Protein AF-A0A958IY47-F1 (afdb_monomer_lite)

Radius of gyration: 15.48 Å; chains: 1; bounding box: 44×27×42 Å

Structure (mmCIF, N/CA/C/O backbone):
data_AF-A0A958IY47-F1
#
_entry.id   AF-A0A958IY47-F1
#
loop_
_atom_site.group_PDB
_atom_site.id
_atom_site.type_symbol
_atom_site.label_atom_id
_atom_site.label_alt_id
_atom_site.label_comp_id
_atom_site.label_asym_id
_atom_site.label_entity_id
_atom_site.label_seq_id
_atom_site.pdbx_PDB_ins_code
_atom_site.Cartn_x
_atom_site.Cartn_y
_atom_site.Cartn_z
_atom_site.occupancy
_atom_site.B_iso_or_equiv
_atom_site.auth_seq_id
_atom_site.auth_comp_id
_atom_site.auth_asym_id
_atom_site.auth_atom_id
_atom_site.pdbx_PDB_model_num
ATOM 1 N N . SER A 1 1 ? -12.169 -7.738 -1.700 1.00 49.56 1 SER A N 1
ATOM 2 C CA . SER A 1 1 ? -12.762 -7.035 -2.852 1.00 49.56 1 SER A CA 1
ATOM 3 C C . SER A 1 1 ? -13.953 -7.839 -3.351 1.00 49.56 1 SER A C 1
ATOM 5 O O . SER A 1 1 ? -13.762 -8.998 -3.683 1.00 49.56 1 SER A O 1
ATOM 7 N N . THR A 1 2 ? -15.173 -7.295 -3.333 1.00 35.84 2 THR A N 1
ATOM 8 C CA . THR A 1 2 ? -16.396 -7.985 -3.816 1.00 35.84 2 THR A CA 1
ATOM 9 C C . THR A 1 2 ? -17.003 -7.312 -5.047 1.00 35.84 2 THR A C 1
ATOM 11 O O . THR A 1 2 ? -18.170 -7.523 -5.360 1.00 35.84 2 THR A O 1
ATOM 14 N N . ARG A 1 3 ? -16.221 -6.500 -5.773 1.00 40.19 3 ARG A N 1
ATOM 15 C CA . ARG A 1 3 ? -16.640 -5.977 -7.077 1.00 40.19 3 ARG A CA 1
ATOM 16 C C . ARG A 1 3 ? -16.422 -7.059 -8.142 1.00 40.19 3 ARG A C 1
ATOM 18 O O . ARG A 1 3 ? -15.270 -7.453 -8.336 1.00 40.19 3 ARG A O 1
ATOM 25 N N . PRO A 1 4 ? -17.472 -7.533 -8.835 1.00 38.84 4 PRO A N 1
ATOM 26 C CA . PRO A 1 4 ? -17.301 -8.387 -10.003 1.00 38.84 4 PRO A CA 1
ATOM 27 C C . PRO A 1 4 ? -16.524 -7.606 -11.071 1.00 38.84 4 PRO A C 1
ATOM 29 O O . PRO A 1 4 ? -16.930 -6.502 -11.427 1.00 38.84 4 PRO A O 1
ATOM 32 N N . GLY A 1 5 ? -15.402 -8.148 -11.552 1.00 50.06 5 GLY A N 1
ATOM 33 C CA . GLY A 1 5 ? -14.677 -7.596 -12.705 1.00 50.06 5 GLY A CA 1
ATOM 34 C C . GLY A 1 5 ? -13.329 -6.919 -12.436 1.00 50.06 5 GLY A C 1
ATOM 35 O O . GLY A 1 5 ? -12.729 -6.437 -13.389 1.00 50.06 5 GLY A O 1
ATOM 36 N N . ILE A 1 6 ? -12.808 -6.902 -11.203 1.00 47.66 6 ILE A N 1
ATOM 37 C CA . ILE A 1 6 ? -11.378 -6.601 -10.998 1.00 47.66 6 ILE A CA 1
ATOM 38 C C . ILE A 1 6 ? -10.609 -7.906 -11.151 1.00 47.66 6 ILE A C 1
ATOM 40 O O . ILE A 1 6 ? -10.658 -8.773 -10.277 1.00 47.66 6 ILE A O 1
ATOM 44 N N . VAL A 1 7 ? -9.943 -8.045 -12.287 1.00 51.50 7 VAL A N 1
ATOM 45 C CA . VAL A 1 7 ? -9.218 -9.246 -12.668 1.00 51.50 7 VAL A CA 1
ATOM 46 C C . VAL A 1 7 ? -7.835 -8.826 -13.162 1.00 51.50 7 VAL A C 1
ATOM 48 O O . VAL A 1 7 ? -7.736 -7.830 -13.872 1.00 51.50 7 VAL A O 1
ATOM 51 N N . ASP A 1 8 ? -6.791 -9.546 -12.750 1.00 52.66 8 ASP A N 1
ATOM 52 C CA . ASP A 1 8 ? -5.425 -9.343 -13.243 1.00 52.66 8 ASP A CA 1
ATOM 53 C C . ASP A 1 8 ? -5.345 -9.505 -14.776 1.00 52.66 8 ASP A C 1
ATOM 55 O O . ASP A 1 8 ? -6.002 -10.380 -15.352 1.00 52.66 8 ASP A O 1
ATOM 59 N N . GLU A 1 9 ? -4.540 -8.649 -15.410 1.00 52.03 9 GLU A N 1
ATOM 60 C CA . GLU A 1 9 ? -4.377 -8.499 -16.863 1.00 52.03 9 GLU A CA 1
ATOM 61 C C . GLU A 1 9 ? -3.851 -9.771 -17.560 1.00 52.03 9 GLU A C 1
ATOM 63 O O . GLU A 1 9 ? -4.130 -9.976 -18.742 1.00 52.03 9 GLU A O 1
ATOM 68 N N . TYR A 1 10 ? -3.150 -10.660 -16.840 1.00 51.00 10 TYR A N 1
ATOM 69 C CA . TYR A 1 10 ? -2.546 -11.870 -17.413 1.00 51.00 10 TYR A CA 1
ATOM 70 C C . TYR A 1 10 ? -3.363 -13.143 -17.207 1.00 51.00 10 TYR A C 1
ATOM 72 O O . TYR A 1 10 ? -3.697 -13.838 -18.167 1.00 51.00 10 TYR A O 1
ATOM 80 N N . GLU A 1 11 ? -3.683 -13.491 -15.964 1.00 52.47 11 GLU A N 1
ATOM 81 C CA . GLU A 1 11 ? -4.189 -14.835 -15.655 1.00 52.47 11 GLU A CA 1
ATOM 82 C C . GLU A 1 11 ? -5.701 -14.882 -15.442 1.00 52.47 11 GLU A C 1
ATOM 84 O O . GLU A 1 11 ? -6.261 -15.928 -15.107 1.00 52.47 11 GLU A O 1
ATOM 89 N N . ARG A 1 12 ? -6.383 -13.744 -15.610 1.00 55.84 12 ARG A N 1
ATOM 90 C CA . ARG A 1 12 ? -7.772 -13.565 -15.189 1.00 55.84 12 ARG A CA 1
ATOM 91 C C . ARG A 1 12 ? -8.013 -14.024 -13.733 1.00 55.84 12 ARG A C 1
ATOM 93 O O . ARG A 1 12 ? -9.084 -14.537 -13.398 1.00 55.84 12 ARG A O 1
ATOM 100 N N . ARG A 1 13 ? -7.018 -13.842 -12.858 1.00 54.50 13 ARG A N 1
ATOM 101 C CA . ARG A 1 13 ? -7.086 -14.199 -11.433 1.00 54.50 13 ARG A CA 1
ATOM 102 C C . ARG A 1 13 ? -7.387 -12.986 -10.561 1.00 54.50 13 ARG A C 1
ATOM 104 O O . ARG A 1 13 ? -7.272 -11.837 -10.984 1.00 54.50 13 ARG A O 1
ATOM 111 N N . ALA A 1 14 ? -7.816 -13.252 -9.329 1.00 56.34 14 ALA A N 1
ATOM 112 C CA . ALA A 1 14 ? -7.989 -12.208 -8.330 1.00 56.34 14 ALA A CA 1
ATOM 113 C C . ALA A 1 14 ? -6.624 -11.581 -8.023 1.00 56.34 14 ALA A C 1
ATOM 115 O O . ALA A 1 14 ? -5.748 -12.254 -7.481 1.00 56.34 14 ALA A O 1
ATOM 116 N N . SER A 1 15 ? -6.454 -10.303 -8.357 1.00 63.03 15 SER A N 1
ATOM 117 C CA . SER A 1 15 ? -5.241 -9.584 -7.986 1.00 63.03 15 SER A CA 1
ATOM 118 C C . SER A 1 15 ? -5.246 -9.277 -6.480 1.00 63.03 15 SER A C 1
ATOM 120 O O . SER A 1 15 ? -6.267 -8.797 -5.961 1.00 63.03 15 SER A O 1
ATOM 122 N N . PRO A 1 16 ? -4.145 -9.531 -5.746 1.00 74.19 16 PRO A N 1
ATOM 123 C CA . PRO A 1 16 ? -4.007 -9.048 -4.386 1.00 74.19 16 PRO A CA 1
ATOM 124 C C . PRO A 1 16 ? -3.976 -7.517 -4.403 1.00 74.19 16 PRO A C 1
ATOM 126 O O . PRO A 1 16 ? -3.086 -6.892 -4.976 1.00 74.19 16 PRO A O 1
ATOM 129 N N . LEU A 1 17 ? -4.986 -6.929 -3.765 1.00 85.25 17 LEU A N 1
ATOM 130 C CA . LEU A 1 17 ? -5.132 -5.492 -3.577 1.00 85.25 17 LEU A CA 1
ATOM 131 C C . LEU A 1 17 ? -5.096 -5.142 -2.098 1.00 85.25 17 LEU A C 1
ATOM 133 O O . LEU A 1 17 ? -5.457 -5.939 -1.223 1.00 85.25 17 LEU A O 1
ATOM 137 N N . ILE A 1 18 ? -4.748 -3.896 -1.821 1.00 86.81 18 ILE A N 1
ATOM 138 C CA . ILE A 1 18 ? -4.637 -3.396 -0.461 1.00 86.81 18 ILE A CA 1
ATOM 139 C C . ILE A 1 18 ? -6.017 -2.970 0.036 1.00 86.81 18 ILE A C 1
ATOM 141 O O . ILE A 1 18 ? -6.739 -2.209 -0.613 1.00 86.81 18 ILE A O 1
ATOM 145 N N . HIS A 1 19 ? -6.363 -3.460 1.224 1.00 90.31 19 HIS A N 1
ATOM 146 C CA . HIS A 1 19 ? -7.580 -3.112 1.943 1.00 90.31 19 HIS A CA 1
ATOM 147 C C . HIS A 1 19 ? -7.221 -2.532 3.312 1.00 90.31 19 HIS A C 1
ATOM 149 O O . HIS A 1 19 ? -6.221 -2.918 3.913 1.00 90.31 19 HIS A O 1
ATOM 155 N N . VAL A 1 20 ? -8.066 -1.639 3.816 1.00 89.75 20 VAL A N 1
ATOM 156 C CA . VAL A 1 20 ? -8.012 -1.131 5.192 1.00 89.75 20 VAL A CA 1
ATOM 157 C C . VAL A 1 20 ? -9.341 -1.408 5.874 1.00 89.75 20 VAL A C 1
ATOM 159 O O . VAL A 1 20 ? -10.381 -1.409 5.217 1.00 89.75 20 VAL A O 1
ATOM 162 N N . GLY A 1 21 ? -9.308 -1.660 7.176 1.00 90.75 21 GLY A N 1
ATOM 163 C CA . GLY A 1 21 ? -10.491 -1.891 7.996 1.00 90.75 21 GLY A CA 1
ATOM 164 C C . GLY A 1 21 ? -10.206 -1.542 9.449 1.00 90.75 21 GLY A C 1
ATOM 165 O O . GLY A 1 21 ? -9.046 -1.433 9.852 1.00 90.75 21 GLY A O 1
ATOM 166 N N . ASP A 1 22 ? -11.269 -1.382 10.220 1.00 91.88 22 ASP A N 1
ATOM 167 C CA . ASP A 1 22 ? -11.199 -1.065 11.639 1.00 91.88 22 ASP A CA 1
AT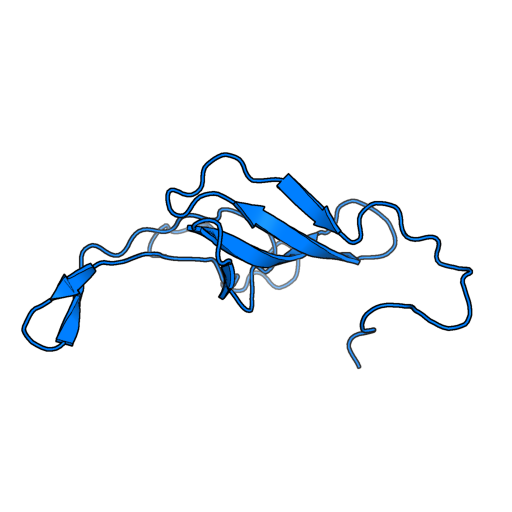OM 168 C C . ASP A 1 22 ? -11.132 -2.347 12.468 1.00 91.88 22 ASP A C 1
ATOM 170 O O . ASP A 1 22 ? -11.690 -3.384 12.097 1.00 91.88 22 ASP A O 1
ATOM 174 N N . ARG A 1 23 ? -10.477 -2.279 13.629 1.00 93.81 23 ARG A N 1
ATOM 175 C CA . ARG A 1 23 ? -10.475 -3.378 14.597 1.00 93.81 23 ARG A CA 1
ATOM 176 C C . ARG A 1 23 ? -11.640 -3.199 15.569 1.00 93.81 23 ARG A C 1
ATOM 178 O O . ARG A 1 23 ? -11.655 -2.245 16.341 1.00 93.81 23 ARG A O 1
ATOM 185 N N . ALA A 1 24 ? -12.602 -4.116 15.540 1.00 93.50 24 ALA A N 1
ATOM 186 C CA . ALA A 1 24 ? -13.691 -4.155 16.508 1.00 93.50 24 ALA A CA 1
ATOM 187 C C . ALA A 1 24 ? -13.180 -4.563 17.909 1.00 93.50 24 ALA A C 1
ATOM 189 O O . ALA A 1 24 ? -12.115 -5.183 18.013 1.00 93.50 24 ALA A O 1
ATOM 190 N N . PRO A 1 25 ? -13.934 -4.271 18.991 1.00 95.75 25 PRO A N 1
ATOM 191 C CA . PRO A 1 25 ? -13.546 -4.648 20.355 1.00 95.75 25 PRO A CA 1
ATOM 192 C C . PRO A 1 25 ? -13.355 -6.157 20.557 1.00 95.75 25 PRO A C 1
ATOM 194 O O . PRO A 1 25 ? -12.531 -6.569 21.366 1.00 95.75 25 PRO A O 1
ATOM 197 N N . ASP A 1 26 ? -14.080 -6.983 19.795 1.00 94.19 26 ASP A N 1
ATOM 198 C CA . ASP A 1 26 ? -13.954 -8.449 19.790 1.00 94.19 26 ASP A CA 1
ATOM 199 C C . ASP A 1 26 ? -12.747 -8.951 18.973 1.00 94.19 26 ASP A C 1
ATOM 201 O O . ASP A 1 26 ? -12.545 -10.153 18.802 1.00 94.19 26 ASP A O 1
ATOM 205 N N . GLY A 1 27 ? -11.937 -8.035 18.439 1.00 90.44 27 GLY A N 1
ATOM 206 C CA . GLY A 1 27 ? -10.772 -8.355 17.638 1.00 90.44 27 GLY A CA 1
ATOM 207 C C . GLY A 1 27 ? -11.094 -8.772 16.204 1.00 90.44 27 GLY A C 1
ATOM 208 O O . GLY A 1 27 ? -10.171 -9.206 15.510 1.00 90.44 27 GLY A O 1
ATOM 209 N N . ARG A 1 28 ? -12.326 -8.622 15.709 1.00 92.31 28 ARG A N 1
ATOM 210 C CA . ARG A 1 28 ? -12.628 -8.806 14.281 1.00 92.31 28 ARG A CA 1
ATOM 211 C C . ARG A 1 28 ? -12.264 -7.569 13.463 1.00 92.31 28 ARG A C 1
ATOM 213 O O . ARG A 1 28 ? -12.206 -6.458 13.984 1.00 92.31 28 ARG A O 1
ATOM 220 N N . LEU A 1 29 ? -12.004 -7.770 12.173 1.00 90.62 29 LEU A N 1
ATOM 221 C CA . LEU A 1 29 ? -11.827 -6.678 11.219 1.00 90.62 29 LEU A CA 1
ATOM 222 C C . LEU A 1 29 ? -13.199 -6.298 10.643 1.00 90.62 29 LEU A C 1
ATOM 224 O O . LEU A 1 29 ? -13.899 -7.157 10.107 1.00 90.62 29 LEU A O 1
ATOM 228 N N . VAL A 1 30 ? -13.581 -5.029 10.765 1.00 93.38 30 VAL A N 1
ATOM 229 C CA . VAL A 1 30 ? -14.861 -4.472 10.297 1.00 93.38 30 VAL A CA 1
ATOM 230 C C . VAL A 1 30 ? -14.617 -3.280 9.366 1.00 93.38 30 VAL A C 1
ATOM 232 O O . VAL A 1 30 ? -13.482 -2.834 9.215 1.00 93.38 30 VAL A O 1
ATOM 235 N N . ASN A 1 31 ? -15.660 -2.783 8.691 1.00 91.38 31 ASN A N 1
ATOM 236 C CA . ASN A 1 31 ? -15.578 -1.618 7.790 1.00 91.38 31 ASN A CA 1
ATOM 237 C C . ASN A 1 31 ? -14.477 -1.722 6.712 1.00 91.38 31 ASN A C 1
ATOM 239 O O . ASN A 1 31 ? -13.805 -0.747 6.376 1.00 91.38 31 ASN A O 1
ATOM 243 N N . ILE A 1 32 ? -14.273 -2.926 6.172 1.00 90.88 32 ILE A N 1
ATOM 244 C CA . ILE A 1 32 ? -13.188 -3.207 5.230 1.00 90.88 32 ILE A CA 1
ATOM 245 C C . ILE A 1 32 ? -13.466 -2.526 3.884 1.00 90.88 32 ILE A C 1
ATOM 247 O O . ILE A 1 32 ? -14.480 -2.796 3.240 1.00 90.88 32 ILE A O 1
ATOM 251 N N . ARG A 1 33 ? -12.526 -1.707 3.408 1.00 89.50 33 ARG A N 1
ATOM 252 C CA . ARG A 1 33 ? -12.572 -1.051 2.093 1.00 89.50 33 ARG A CA 1
ATOM 253 C C . ARG A 1 33 ? -11.278 -1.258 1.310 1.00 89.50 33 ARG A C 1
ATOM 255 O O . ARG A 1 33 ? -10.190 -1.248 1.877 1.00 89.50 33 ARG A O 1
ATOM 262 N N . CYS A 1 34 ? -11.404 -1.436 -0.004 1.00 89.06 34 CYS A N 1
ATOM 263 C CA . CYS A 1 34 ? -10.270 -1.522 -0.927 1.00 89.06 34 CYS A CA 1
ATOM 264 C C . CYS A 1 34 ? -9.724 -0.116 -1.202 1.00 89.06 34 CYS A C 1
ATOM 266 O O . CYS A 1 34 ? -10.511 0.789 -1.484 1.00 89.06 34 CYS A O 1
ATOM 268 N N . ILE A 1 35 ? -8.406 0.062 -1.112 1.00 88.00 35 ILE A N 1
ATOM 269 C CA . ILE A 1 35 ? -7.737 1.363 -1.296 1.00 88.00 35 ILE A CA 1
ATOM 270 C C . ILE A 1 35 ? -6.739 1.387 -2.444 1.00 88.00 35 ILE A C 1
ATOM 272 O O . ILE A 1 35 ? -6.330 2.467 -2.859 1.00 88.00 35 ILE A O 1
ATOM 276 N N . SER A 1 36 ? -6.379 0.226 -2.982 1.00 85.12 36 SER A N 1
ATOM 277 C CA . SER A 1 36 ? -5.618 0.142 -4.219 1.00 85.12 36 SER A CA 1
ATOM 278 C C . SER A 1 36 ? -6.452 -0.493 -5.329 1.00 85.12 36 SER A C 1
ATOM 280 O O . SER A 1 36 ? -7.321 -1.326 -5.071 1.00 85.12 36 SER A O 1
ATOM 282 N N . PHE A 1 37 ? -6.232 -0.038 -6.562 1.00 81.75 37 PHE A N 1
ATOM 283 C CA . PHE A 1 37 ? -7.006 -0.426 -7.748 1.00 81.75 37 PHE A CA 1
ATOM 284 C C . PHE A 1 37 ? -6.082 -0.752 -8.926 1.00 81.75 37 PHE A C 1
ATOM 286 O O . PHE A 1 37 ? -6.395 -0.442 -10.072 1.00 81.75 37 PHE A O 1
ATOM 293 N N . ASN A 1 38 ? -4.907 -1.315 -8.631 1.00 78.38 38 ASN A N 1
ATOM 294 C CA . ASN A 1 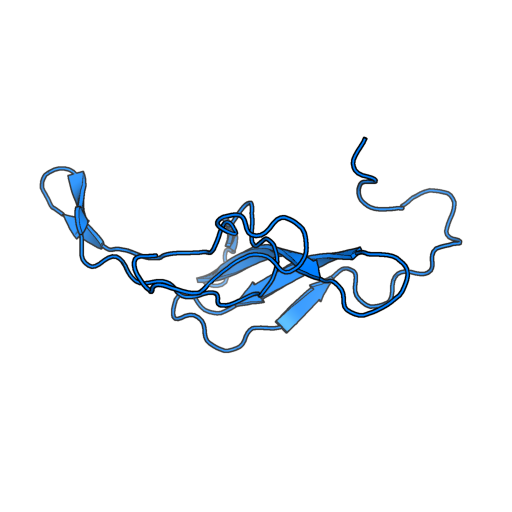38 ? -3.984 -1.760 -9.664 1.00 78.38 38 ASN A CA 1
ATOM 295 C C . ASN A 1 38 ? -4.615 -2.893 -10.496 1.00 78.38 38 ASN A C 1
ATOM 297 O O . ASN A 1 38 ? -5.367 -3.710 -9.964 1.00 78.38 38 ASN A O 1
ATOM 301 N N . GLN A 1 39 ? -4.306 -2.933 -11.792 1.00 65.94 39 GLN A N 1
ATOM 302 C CA . GLN A 1 39 ? -4.703 -4.028 -12.689 1.00 65.94 39 GLN A CA 1
ATOM 303 C C . GLN A 1 39 ? -3.740 -5.225 -12.614 1.00 65.94 39 GLN A C 1
ATOM 305 O O . GLN A 1 39 ? -4.003 -6.264 -13.205 1.00 65.94 39 GLN A O 1
ATOM 310 N N . SER A 1 40 ? -2.662 -5.099 -11.835 1.00 75.56 40 SER A N 1
ATOM 311 C CA . SER A 1 40 ? -1.786 -6.192 -11.404 1.00 75.56 40 SER A CA 1
ATOM 312 C C . SER A 1 40 ? -1.653 -6.183 -9.871 1.00 75.56 40 SER A C 1
ATOM 314 O O . SER A 1 40 ? -2.560 -5.715 -9.178 1.00 75.56 40 SER A O 1
ATOM 316 N N . HIS A 1 41 ? -0.564 -6.722 -9.325 1.00 78.94 41 HIS A N 1
ATOM 317 C CA . HIS A 1 41 ? -0.404 -7.114 -7.926 1.00 78.94 41 HIS A CA 1
ATOM 318 C C . HIS A 1 41 ? 0.107 -5.970 -7.038 1.00 78.94 41 HIS A C 1
ATOM 320 O O . HIS A 1 41 ? 1.167 -5.403 -7.310 1.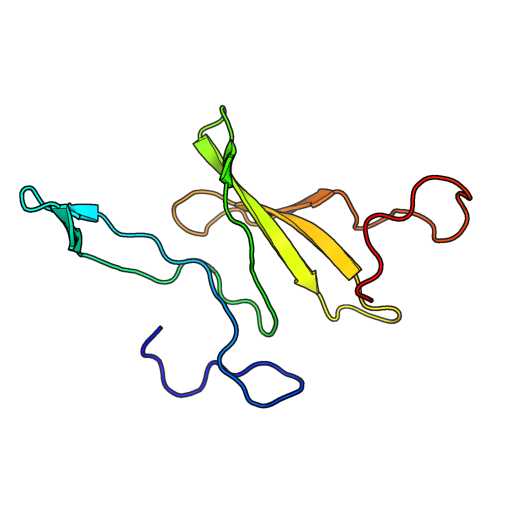00 78.94 41 HIS A O 1
ATOM 326 N N . ASP A 1 42 ? -0.592 -5.706 -5.928 1.00 81.25 42 ASP A N 1
ATOM 327 C CA . ASP A 1 42 ? -0.128 -4.856 -4.825 1.00 81.25 42 ASP A CA 1
ATOM 328 C C . ASP A 1 42 ? 0.092 -5.713 -3.572 1.00 81.25 42 ASP A C 1
ATOM 330 O O . ASP A 1 42 ? -0.852 -6.243 -2.982 1.00 81.25 42 ASP A O 1
ATOM 334 N N . THR A 1 43 ? 1.345 -5.867 -3.146 1.00 83.50 43 THR A N 1
ATOM 335 C CA . THR A 1 43 ? 1.730 -6.823 -2.097 1.00 83.50 43 THR A CA 1
ATOM 336 C C . THR A 1 43 ? 2.632 -6.205 -1.030 1.00 83.50 43 THR A C 1
ATOM 338 O O . THR A 1 43 ? 3.209 -5.131 -1.201 1.00 83.50 43 THR A O 1
ATOM 341 N N . ASN A 1 44 ? 2.742 -6.903 0.105 1.00 85.62 44 ASN A N 1
ATOM 342 C CA . ASN A 1 44 ? 3.617 -6.560 1.232 1.00 85.62 44 ASN A CA 1
ATOM 343 C C . ASN A 1 44 ? 3.453 -5.113 1.749 1.00 85.62 44 ASN A C 1
ATOM 345 O O . ASN A 1 44 ? 4.435 -4.368 1.797 1.00 85.62 44 ASN A O 1
ATOM 349 N N . PRO A 1 45 ? 2.230 -4.685 2.123 1.00 89.69 45 PRO A N 1
ATOM 350 C CA . PRO A 1 45 ? 2.024 -3.353 2.670 1.00 89.69 45 PRO A CA 1
ATOM 351 C C . PRO A 1 45 ? 2.654 -3.216 4.063 1.00 89.69 45 PRO A C 1
ATOM 353 O O . PRO A 1 45 ? 2.497 -4.083 4.923 1.00 89.69 45 PRO A O 1
ATOM 356 N N . MET A 1 46 ? 3.314 -2.086 4.308 1.00 89.50 46 MET A N 1
ATOM 357 C CA . MET A 1 46 ? 3.880 -1.707 5.601 1.00 89.50 46 MET A CA 1
ATOM 358 C C . MET A 1 46 ? 3.609 -0.231 5.899 1.00 89.50 46 MET A C 1
ATOM 360 O O . MET A 1 46 ? 3.662 0.622 5.011 1.00 89.50 46 MET A O 1
ATOM 364 N N . VAL A 1 47 ? 3.314 0.087 7.159 1.00 90.06 47 VAL A N 1
ATOM 365 C CA . VAL A 1 47 ? 3.112 1.475 7.595 1.00 90.06 47 VAL A CA 1
ATOM 366 C C . VAL A 1 47 ? 4.471 2.087 7.919 1.00 90.06 47 VAL A C 1
ATOM 368 O O . VAL A 1 47 ? 5.187 1.611 8.797 1.00 90.06 47 VAL A O 1
ATOM 371 N N . HIS A 1 48 ? 4.834 3.141 7.196 1.00 89.50 48 HIS A N 1
ATOM 372 C CA . HIS A 1 48 ? 6.036 3.923 7.450 1.00 89.50 48 HIS A CA 1
ATOM 373 C C . HIS A 1 48 ? 5.839 4.846 8.661 1.00 89.50 48 HIS A C 1
ATOM 375 O O . HIS A 1 48 ? 4.719 5.257 8.963 1.00 89.50 48 HIS A O 1
ATOM 381 N N . SER A 1 49 ? 6.930 5.256 9.312 1.00 90.31 49 SER A N 1
ATOM 382 C CA . SER A 1 49 ? 6.900 6.159 10.477 1.00 90.31 49 SER A CA 1
ATOM 383 C C . SER A 1 49 ? 6.223 7.510 10.204 1.00 90.31 49 SER A C 1
ATOM 385 O O . SER A 1 49 ? 5.711 8.140 11.121 1.00 90.31 49 SER A O 1
ATOM 387 N N . SER A 1 50 ? 6.158 7.939 8.940 1.00 88.50 50 SER A N 1
ATOM 388 C CA . SER A 1 50 ? 5.429 9.142 8.509 1.00 88.50 50 SER A CA 1
ATOM 389 C C . SER A 1 50 ? 3.905 8.967 8.422 1.00 88.50 50 SER A C 1
ATOM 391 O O . SER A 1 50 ? 3.212 9.889 7.996 1.00 88.50 50 SER A O 1
ATOM 393 N N . GLY A 1 51 ? 3.377 7.783 8.745 1.00 90.06 51 GLY A N 1
ATOM 394 C CA . GLY A 1 51 ? 1.957 7.445 8.615 1.00 90.06 51 GLY A CA 1
ATOM 395 C C . GLY A 1 51 ? 1.516 7.117 7.185 1.00 90.06 51 GLY A C 1
ATOM 396 O O . GLY A 1 51 ? 0.329 6.917 6.937 1.00 90.06 51 GLY A O 1
ATOM 397 N N . LYS A 1 52 ? 2.451 7.056 6.229 1.00 91.81 52 LYS A N 1
ATOM 398 C CA . LYS A 1 52 ? 2.183 6.618 4.852 1.00 91.81 52 LYS A CA 1
ATOM 399 C C . LYS A 1 52 ? 2.294 5.104 4.726 1.00 91.81 52 LYS A C 1
ATOM 401 O O . LYS A 1 52 ? 3.059 4.472 5.450 1.00 91.81 52 LYS A O 1
ATOM 406 N N . LEU A 1 53 ? 1.567 4.537 3.773 1.00 90.75 53 LEU A N 1
ATOM 407 C CA . LEU A 1 53 ? 1.664 3.127 3.427 1.00 90.75 53 LEU A CA 1
ATOM 408 C C . LEU A 1 53 ? 2.703 2.942 2.324 1.00 90.75 53 LEU A C 1
ATOM 410 O O . LEU A 1 53 ? 2.582 3.570 1.277 1.00 90.75 53 LEU A O 1
ATOM 414 N N . ILE A 1 54 ? 3.693 2.083 2.552 1.00 91.06 54 ILE A N 1
ATOM 415 C CA . ILE A 1 54 ? 4.656 1.635 1.541 1.00 91.06 54 ILE A CA 1
ATOM 416 C C . ILE A 1 54 ? 4.285 0.211 1.138 1.00 91.06 54 ILE A C 1
ATOM 418 O O . ILE A 1 54 ? 3.902 -0.586 1.991 1.00 91.06 54 ILE A O 1
ATOM 422 N N . TYR A 1 55 ? 4.368 -0.115 -0.147 1.00 89.00 55 TYR A N 1
ATOM 423 C CA . TYR A 1 55 ? 4.034 -1.442 -0.657 1.00 89.00 55 TYR A CA 1
ATOM 424 C C . TYR A 1 55 ? 4.788 -1.746 -1.953 1.00 89.00 55 TYR A C 1
ATOM 426 O O . TYR A 1 55 ? 5.290 -0.845 -2.626 1.00 89.00 55 TYR A O 1
ATOM 434 N N . SER A 1 56 ? 4.874 -3.030 -2.293 1.00 87.38 56 SER A N 1
ATOM 435 C CA . SER A 1 56 ? 5.419 -3.487 -3.570 1.00 87.38 56 SER A CA 1
ATOM 436 C C . SER A 1 56 ? 4.307 -3.536 -4.605 1.00 87.38 56 SER A C 1
ATOM 438 O O . SER A 1 56 ? 3.236 -4.081 -4.335 1.00 87.38 56 SER A O 1
ATOM 440 N N . ARG A 1 57 ? 4.562 -2.990 -5.791 1.00 86.12 57 ARG A N 1
ATOM 441 C CA . ARG A 1 57 ? 3.636 -3.061 -6.918 1.00 86.12 57 ARG A CA 1
ATOM 442 C C . ARG A 1 57 ? 4.315 -3.696 -8.117 1.00 86.12 57 ARG A C 1
ATOM 444 O O . ARG A 1 57 ? 5.409 -3.280 -8.502 1.00 86.12 57 ARG A O 1
ATOM 451 N N . TRP A 1 58 ? 3.628 -4.656 -8.723 1.00 77.00 58 TRP A N 1
ATOM 452 C CA . TRP A 1 58 ? 3.929 -5.090 -10.077 1.00 77.00 58 TRP A CA 1
ATOM 453 C C . TRP A 1 58 ? 3.254 -4.121 -11.052 1.00 77.00 58 TRP A C 1
ATOM 455 O O . TRP A 1 58 ? 2.029 -3.995 -11.070 1.00 77.00 58 TRP A O 1
ATOM 465 N N . GLU A 1 59 ? 4.060 -3.404 -11.831 1.00 68.25 59 GLU A N 1
ATOM 466 C CA . GLU A 1 59 ? 3.597 -2.558 -12.936 1.00 68.25 59 GLU A CA 1
ATOM 467 C C . GLU A 1 59 ? 3.919 -3.230 -14.278 1.00 68.25 59 GLU A C 1
ATOM 469 O O . GLU A 1 59 ? 5.054 -3.668 -14.495 1.00 68.25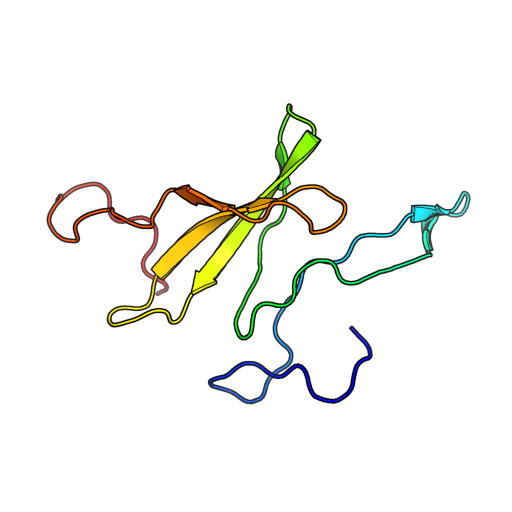 59 GLU A O 1
ATOM 474 N N . HIS A 1 60 ? 2.939 -3.259 -15.187 1.00 65.12 60 HIS A N 1
ATOM 475 C CA . HIS A 1 60 ? 3.117 -3.683 -16.583 1.00 65.12 60 HIS A CA 1
ATOM 476 C C . HIS A 1 60 ? 3.300 -2.474 -17.521 1.00 65.12 60 HIS A C 1
ATOM 478 O O . HIS A 1 60 ? 2.878 -2.471 -18.675 1.00 65.12 60 HIS A O 1
ATOM 484 N N . LEU A 1 61 ? 3.924 -1.398 -17.035 1.00 58.62 61 LEU A N 1
ATOM 485 C CA . LEU A 1 61 ? 4.166 -0.200 -17.838 1.00 58.62 61 LEU A CA 1
ATOM 486 C C . LEU A 1 61 ? 5.474 -0.333 -18.645 1.00 58.62 61 LEU A C 1
ATOM 488 O O . LEU A 1 61 ? 6.479 0.324 -18.370 1.00 58.62 61 LEU A O 1
ATOM 492 N N . GLY A 1 62 ? 5.457 -1.208 -19.654 1.00 56.16 62 GLY A N 1
ATOM 493 C CA . GLY A 1 62 ? 6.538 -1.383 -20.630 1.00 56.16 62 GLY A CA 1
ATOM 494 C C . GLY A 1 62 ? 7.422 -2.616 -20.424 1.00 56.16 62 GLY A C 1
ATOM 495 O O . GLY A 1 62 ? 7.262 -3.386 -19.483 1.00 56.16 62 GLY A O 1
ATOM 496 N N . ASN A 1 63 ? 8.363 -2.812 -21.353 1.00 50.59 63 ASN A N 1
ATOM 497 C CA . ASN A 1 63 ? 9.287 -3.944 -21.348 1.00 50.59 63 ASN A CA 1
ATOM 498 C C . ASN A 1 63 ? 10.632 -3.536 -20.704 1.00 50.59 63 ASN A C 1
ATOM 500 O O . ASN A 1 63 ? 11.247 -2.581 -21.192 1.00 50.59 63 ASN A O 1
ATOM 504 N N . PRO A 1 64 ? 11.145 -4.231 -19.669 1.00 60.31 64 PRO A N 1
ATOM 505 C CA . PRO A 1 64 ? 10.558 -5.368 -18.951 1.00 60.31 64 PRO A CA 1
ATOM 506 C C . PRO A 1 64 ? 9.628 -4.952 -17.796 1.00 60.31 64 PRO A C 1
ATOM 508 O O . PRO A 1 64 ? 9.695 -3.820 -17.314 1.00 60.31 64 PRO A O 1
ATOM 511 N N . ASN A 1 65 ? 8.844 -5.919 -17.303 1.00 64.50 65 ASN A N 1
ATOM 512 C CA . ASN A 1 65 ? 8.094 -5.841 -16.045 1.00 64.50 65 ASN A CA 1
ATOM 513 C C . ASN A 1 65 ? 8.985 -5.388 -14.881 1.00 64.50 65 ASN A C 1
ATOM 515 O O . ASN A 1 65 ? 10.132 -5.826 -14.766 1.00 64.50 65 ASN A O 1
ATOM 519 N N . LYS A 1 66 ? 8.449 -4.546 -13.990 1.00 68.19 66 LYS A N 1
ATOM 520 C CA . LYS A 1 66 ? 9.195 -4.028 -12.834 1.00 68.19 66 LYS A CA 1
ATOM 521 C C . LYS A 1 66 ? 8.421 -4.213 -11.534 1.00 68.19 66 LYS A C 1
ATOM 523 O O . LYS A 1 66 ? 7.219 -3.958 -11.471 1.00 68.19 66 LYS A O 1
ATOM 528 N N . PHE A 1 67 ? 9.159 -4.574 -10.486 1.00 74.31 67 PHE A N 1
ATOM 529 C CA . PHE A 1 67 ? 8.722 -4.471 -9.098 1.00 74.31 67 PHE A CA 1
ATOM 530 C C . PHE A 1 67 ? 9.255 -3.169 -8.507 1.00 74.31 67 PHE A C 1
ATOM 532 O O . PHE A 1 67 ? 10.447 -3.039 -8.228 1.00 74.31 67 PHE A O 1
ATOM 539 N N . ALA A 1 68 ? 8.370 -2.193 -8.336 1.00 79.62 68 ALA A N 1
ATOM 540 C CA . ALA A 1 68 ? 8.710 -0.907 -7.742 1.00 79.62 68 ALA A CA 1
ATOM 541 C C . ALA A 1 68 ? 8.071 -0.758 -6.359 1.00 79.62 68 ALA A C 1
ATOM 543 O O . ALA A 1 68 ? 7.034 -1.356 -6.054 1.00 79.62 68 ALA A O 1
ATOM 544 N N . LEU A 1 69 ? 8.698 0.068 -5.520 1.00 84.94 69 LEU A N 1
ATOM 545 C CA . LEU A 1 69 ? 8.125 0.462 -4.241 1.00 84.94 69 LEU A CA 1
ATOM 546 C C . LEU A 1 69 ? 7.238 1.676 -4.458 1.00 84.94 69 LEU A C 1
ATOM 548 O O . LEU A 1 69 ? 7.687 2.710 -4.959 1.00 84.94 69 LEU A O 1
ATOM 552 N N . PHE A 1 70 ? 5.988 1.553 -4.042 1.00 89.38 70 PHE A N 1
ATOM 553 C CA . PHE A 1 70 ? 5.014 2.626 -4.060 1.00 89.38 70 PHE A CA 1
ATOM 554 C C . PHE A 1 70 ? 4.728 3.101 -2.647 1.00 89.38 70 PHE A C 1
ATOM 556 O O . PHE A 1 70 ? 4.845 2.355 -1.674 1.00 89.38 70 PHE A O 1
ATOM 563 N N . VAL A 1 71 ? 4.335 4.365 -2.555 1.00 91.19 71 VAL A N 1
ATOM 564 C CA . VAL A 1 71 ? 3.845 4.979 -1.332 1.00 91.19 71 VAL A CA 1
ATOM 565 C C . VAL A 1 71 ? 2.470 5.586 -1.584 1.00 91.19 71 VAL A C 1
ATOM 567 O O . VAL A 1 71 ? 2.240 6.201 -2.622 1.00 91.19 71 VAL A O 1
ATOM 570 N N . MET A 1 72 ? 1.551 5.433 -0.636 1.00 93.25 72 MET A N 1
ATOM 571 C CA . MET A 1 72 ? 0.237 6.077 -0.657 1.00 93.25 72 MET A CA 1
ATOM 572 C C . MET A 1 72 ? -0.173 6.534 0.745 1.00 93.25 72 MET A C 1
ATOM 574 O O . MET A 1 72 ? 0.425 6.151 1.753 1.00 93.25 72 MET A O 1
ATOM 578 N N . ASN A 1 73 ? -1.207 7.362 0.832 1.00 93.75 73 ASN A N 1
ATOM 579 C CA . ASN A 1 73 ? -1.876 7.618 2.102 1.00 93.75 73 ASN A CA 1
ATOM 580 C C . ASN A 1 73 ? -2.745 6.402 2.507 1.00 93.75 73 ASN A C 1
ATOM 582 O O . ASN A 1 73 ? -3.240 5.697 1.627 1.00 93.75 73 ASN A O 1
ATOM 586 N N . PRO A 1 74 ? -3.013 6.173 3.810 1.00 89.81 74 PRO A N 1
ATOM 587 C CA . PRO A 1 74 ? -3.896 5.089 4.278 1.00 89.81 74 PRO A CA 1
ATOM 588 C C . PRO A 1 74 ? -5.350 5.172 3.777 1.00 89.81 74 PRO A C 1
ATOM 590 O O . PRO A 1 74 ? -6.131 4.231 3.923 1.00 89.81 74 PRO A O 1
ATOM 593 N N . ASP A 1 75 ? -5.750 6.306 3.199 1.00 88.00 75 ASP A N 1
ATOM 594 C CA . ASP A 1 75 ? -7.044 6.474 2.543 1.00 88.00 75 ASP A CA 1
ATOM 595 C C . ASP A 1 75 ? -7.066 6.016 1.073 1.00 88.00 75 ASP A C 1
ATOM 597 O O . ASP A 1 75 ? -8.157 5.890 0.520 1.00 88.00 75 ASP A O 1
ATOM 601 N N . GLY A 1 76 ? -5.909 5.686 0.486 1.00 87.19 76 GLY A N 1
ATOM 602 C CA . GLY A 1 76 ? -5.730 5.318 -0.924 1.00 87.19 76 GLY A CA 1
ATOM 603 C C . GLY A 1 76 ? -5.319 6.487 -1.829 1.00 87.19 76 GLY A C 1
ATOM 604 O O . GLY A 1 76 ? -5.051 6.300 -3.015 1.00 87.19 76 GLY A O 1
ATOM 605 N N . THR A 1 77 ? -5.251 7.710 -1.296 1.00 89.69 77 THR A N 1
ATOM 606 C CA . THR A 1 77 ? -4.890 8.908 -2.066 1.00 89.69 77 THR A CA 1
ATOM 607 C C . THR A 1 77 ? -3.376 9.108 -2.159 1.00 89.69 77 THR A C 1
ATOM 609 O O . THR A 1 77 ? -2.592 8.493 -1.434 1.00 89.69 77 THR A O 1
ATOM 612 N N . LYS A 1 78 ? -2.948 10.015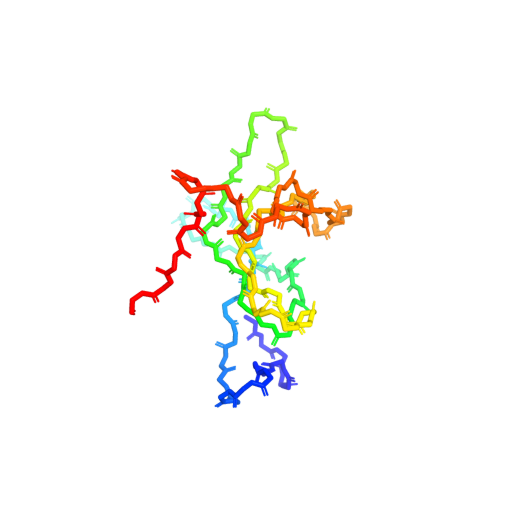 -3.050 1.00 89.88 78 LYS A N 1
ATOM 613 C CA . LYS A 1 78 ? -1.539 10.419 -3.228 1.00 89.88 78 LYS A CA 1
ATOM 614 C C . LYS A 1 78 ? -0.593 9.233 -3.455 1.00 89.88 78 LYS A C 1
ATOM 616 O O . LYS A 1 78 ? 0.508 9.206 -2.910 1.00 89.88 78 LYS A O 1
ATOM 621 N N . THR A 1 79 ? -1.042 8.267 -4.254 1.00 87.88 79 THR A N 1
ATOM 622 C CA . THR A 1 79 ? -0.193 7.167 -4.715 1.00 87.88 79 THR A CA 1
ATOM 623 C C . THR A 1 79 ? 0.944 7.732 -5.563 1.00 87.88 79 THR A C 1
ATOM 625 O O . THR A 1 79 ? 0.698 8.475 -6.513 1.00 87.88 79 THR A O 1
ATOM 628 N N . PHE A 1 80 ? 2.180 7.398 -5.210 1.00 85.94 80 PHE A N 1
ATOM 629 C CA . PHE A 1 80 ? 3.380 7.837 -5.909 1.00 85.94 80 PHE A CA 1
ATOM 630 C C . PHE A 1 80 ? 4.447 6.741 -5.884 1.00 85.94 80 PHE A C 1
ATOM 632 O O . PHE A 1 80 ? 4.497 5.930 -4.956 1.00 85.94 80 PHE A O 1
ATOM 639 N N . ILE A 1 81 ? 5.319 6.721 -6.890 1.00 84.44 81 ILE A N 1
ATOM 640 C CA . ILE A 1 81 ? 6.450 5.796 -6.923 1.00 84.44 81 ILE A CA 1
ATOM 641 C C . ILE A 1 81 ? 7.548 6.288 -5.979 1.00 84.44 81 ILE A C 1
ATOM 643 O O . ILE A 1 81 ? 8.079 7.385 -6.126 1.00 84.44 81 ILE A O 1
ATOM 647 N N . MET A 1 82 ? 7.882 5.485 -4.975 1.00 80.69 82 MET A N 1
ATOM 648 C CA . MET A 1 82 ? 8.929 5.812 -4.013 1.00 80.69 82 MET A CA 1
ATOM 649 C C . MET A 1 82 ? 10.313 5.462 -4.568 1.00 80.69 82 MET A C 1
ATOM 651 O O . MET A 1 82 ? 11.247 6.249 -4.428 1.00 80.69 82 MET A O 1
ATOM 655 N N . TYR A 1 83 ? 10.454 4.291 -5.199 1.00 74.56 83 TYR A N 1
ATOM 656 C CA . TYR A 1 83 ? 11.731 3.819 -5.741 1.00 74.56 83 TYR A CA 1
ATOM 657 C C . TYR A 1 83 ? 11.535 2.769 -6.850 1.00 74.56 83 TYR A C 1
ATOM 659 O O . TYR A 1 83 ? 10.562 2.020 -6.821 1.00 74.56 83 TYR A O 1
ATOM 667 N N . GLY A 1 84 ? 12.468 2.691 -7.810 1.00 67.81 84 GLY A N 1
ATOM 668 C CA . GLY A 1 84 ? 12.484 1.663 -8.872 1.00 67.81 84 GLY A CA 1
ATOM 669 C C . GLY A 1 84 ? 12.000 2.101 -10.265 1.00 67.81 84 GLY A C 1
ATOM 670 O O . GLY A 1 84 ? 12.118 1.332 -11.215 1.00 67.81 84 GLY A O 1
ATOM 671 N N . ASN A 1 85 ? 11.516 3.340 -10.441 1.00 61.25 85 ASN A N 1
ATOM 672 C CA . ASN A 1 85 ? 11.022 3.812 -11.750 1.00 61.25 85 ASN A CA 1
ATOM 673 C C . ASN A 1 85 ? 12.138 3.966 -12.805 1.00 61.25 85 ASN A C 1
ATOM 675 O O . ASN A 1 85 ? 11.947 3.671 -13.986 1.00 61.25 85 ASN A O 1
ATOM 679 N N . HIS A 1 86 ? 13.316 4.424 -12.365 1.00 57.06 86 HIS A N 1
ATOM 680 C CA . HIS A 1 86 ? 14.422 4.858 -13.230 1.00 57.06 86 HIS A CA 1
ATOM 681 C C . HIS A 1 86 ? 15.734 4.094 -13.005 1.00 57.06 86 HIS A C 1
ATOM 683 O O . HIS A 1 86 ? 16.772 4.538 -13.486 1.00 57.06 86 HIS A O 1
ATOM 689 N N . SER A 1 87 ? 15.735 2.973 -12.275 1.00 54.34 87 SER A N 1
ATOM 690 C CA . SER A 1 87 ? 16.958 2.179 -12.099 1.00 54.34 87 SER A CA 1
ATOM 691 C C . SER A 1 87 ? 17.409 1.596 -13.450 1.00 54.34 87 SER A C 1
ATOM 693 O O . SER A 1 87 ? 16.642 0.837 -14.052 1.00 54.34 87 SER A O 1
ATOM 695 N N . PRO A 1 88 ? 18.617 1.938 -13.949 1.00 50.47 88 PRO A N 1
ATOM 696 C CA . PRO A 1 88 ? 19.170 1.336 -15.157 1.00 50.47 88 PRO A CA 1
ATOM 697 C C . PRO A 1 88 ? 19.408 -0.160 -14.940 1.00 50.47 88 PRO A C 1
ATOM 699 O O . PRO A 1 88 ? 19.825 -0.574 -13.860 1.00 50.47 88 PRO A O 1
ATOM 702 N N . ARG A 1 89 ? 19.200 -0.967 -15.985 1.00 50.78 89 ARG A N 1
ATOM 703 C CA . ARG A 1 89 ? 19.477 -2.415 -15.967 1.00 50.78 89 ARG A CA 1
ATOM 704 C C . ARG A 1 89 ? 20.974 -2.736 -15.786 1.00 50.78 89 ARG A C 1
ATOM 706 O O . ARG A 1 89 ? 21.327 -3.828 -15.367 1.00 50.78 89 ARG A O 1
ATOM 713 N N . GLU A 1 90 ? 21.844 -1.773 -16.085 1.00 49.03 90 GLU A N 1
ATOM 714 C CA . GLU A 1 90 ? 23.298 -1.928 -16.220 1.00 49.03 90 GLU A CA 1
ATOM 715 C C . GLU A 1 90 ? 24.065 -1.371 -14.999 1.00 49.03 90 GLU A C 1
ATOM 717 O O . GLU A 1 90 ? 25.022 -0.614 -15.137 1.00 49.03 90 GLU A O 1
ATOM 722 N N . SER A 1 91 ? 23.653 -1.699 -13.772 1.00 41.94 91 SER A N 1
ATOM 723 C CA . SER A 1 91 ? 24.521 -1.511 -12.600 1.00 41.94 91 SER A CA 1
ATOM 724 C C . SER A 1 91 ? 24.724 -2.865 -11.939 1.00 41.94 91 SER A C 1
ATOM 726 O O . SER A 1 91 ? 23.886 -3.322 -11.160 1.00 41.94 91 SER A O 1
ATOM 728 N N . GLY A 1 92 ? 25.816 -3.532 -12.328 1.00 42.44 92 GLY A N 1
ATOM 729 C CA . GLY A 1 92 ? 26.202 -4.908 -11.993 1.00 42.44 92 GLY A CA 1
ATOM 730 C C . GLY A 1 92 ? 26.465 -5.193 -10.511 1.00 42.44 92 GLY A C 1
ATOM 731 O O . GLY A 1 92 ? 27.482 -5.776 -10.160 1.00 42.44 92 GLY A O 1
ATOM 732 N N . SER A 1 93 ? 25.557 -4.795 -9.625 1.00 43.50 93 SER A N 1
ATOM 733 C CA . SER A 1 93 ? 25.571 -5.159 -8.207 1.00 43.50 93 SER A CA 1
ATOM 734 C C . SER A 1 93 ? 24.212 -4.974 -7.511 1.00 43.50 93 SER A C 1
ATOM 736 O O . SER A 1 93 ? 24.034 -5.484 -6.408 1.00 43.50 93 SER A O 1
ATOM 738 N N . ARG A 1 94 ? 23.231 -4.262 -8.097 1.00 42.72 94 ARG A N 1
ATOM 739 C CA . ARG A 1 94 ? 21.978 -3.924 -7.389 1.00 42.72 94 ARG A CA 1
ATOM 740 C C . ARG A 1 94 ? 20.750 -3.910 -8.302 1.00 42.72 94 ARG A C 1
ATOM 742 O O . ARG A 1 94 ? 20.131 -2.871 -8.505 1.00 42.72 94 ARG A O 1
ATOM 749 N N . VAL A 1 95 ? 20.383 -5.079 -8.820 1.00 47.56 95 VAL A N 1
ATOM 750 C CA . VAL A 1 95 ? 19.045 -5.322 -9.380 1.00 47.56 95 VAL A CA 1
ATOM 751 C C . VAL A 1 95 ? 18.169 -5.852 -8.243 1.00 47.56 95 VAL A C 1
ATOM 753 O O . VAL A 1 95 ? 18.498 -6.858 -7.615 1.00 47.56 95 VAL A O 1
ATOM 756 N N . PHE A 1 96 ? 17.104 -5.126 -7.904 1.00 50.66 96 PHE A N 1
ATOM 757 C CA . PHE A 1 96 ? 16.195 -5.511 -6.827 1.00 50.66 96 PHE A CA 1
ATOM 758 C C . PHE A 1 96 ? 15.248 -6.603 -7.334 1.00 50.66 96 PHE A C 1
ATOM 760 O O . PHE A 1 96 ? 14.332 -6.314 -8.093 1.00 50.66 9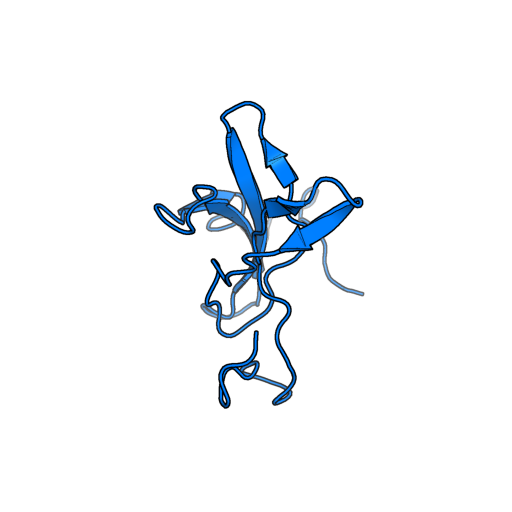6 PHE A O 1
ATOM 767 N N . LEU A 1 97 ? 15.525 -7.835 -6.897 1.00 51.28 97 LEU A N 1
ATOM 768 C CA . LEU A 1 97 ? 14.686 -9.035 -6.979 1.00 51.28 97 LEU A CA 1
ATOM 769 C C . LEU A 1 97 ? 14.154 -9.371 -8.381 1.00 51.28 97 LEU A C 1
ATOM 771 O O . LEU A 1 97 ? 13.085 -8.935 -8.798 1.00 51.28 97 LEU A O 1
ATOM 775 N N . GLU A 1 98 ? 14.876 -10.259 -9.059 1.00 41.62 98 GLU A N 1
ATOM 776 C CA . GLU A 1 98 ? 14.291 -11.091 -10.108 1.00 41.62 98 GLU A CA 1
ATOM 777 C C . GLU A 1 98 ? 13.406 -12.157 -9.432 1.00 41.62 98 GLU A C 1
ATOM 779 O O . GLU A 1 98 ? 13.891 -12.856 -8.532 1.00 41.62 98 GLU A O 1
ATOM 784 N N . PRO A 1 99 ? 12.115 -12.290 -9.792 1.00 36.56 99 PRO A N 1
ATOM 785 C CA . PRO A 1 99 ? 11.349 -13.461 -9.392 1.00 36.56 99 PRO A CA 1
ATOM 786 C C . PRO A 1 99 ? 11.999 -14.698 -10.029 1.00 36.56 99 PRO A C 1
ATOM 788 O O . PRO A 1 99 ? 12.244 -14.715 -11.235 1.00 36.56 99 PRO A O 1
ATOM 791 N N . ARG A 1 100 ? 12.328 -15.694 -9.200 1.00 39.34 100 ARG A N 1
ATOM 792 C CA . ARG A 1 100 ? 12.750 -17.021 -9.667 1.00 39.34 100 ARG A CA 1
ATOM 793 C C . ARG A 1 100 ? 11.564 -17.825 -10.167 1.00 39.34 100 ARG A C 1
ATOM 795 O O . ARG A 1 100 ? 10.492 -17.706 -9.534 1.00 39.34 100 ARG A O 1
#

Sequence (100 aa):
STRPGIVDEYERRASPLIHVGDRAPDGRLVNIRCISFNQSHDTNPMVHSSGKLIYSRWEHLGNPNKFALFVMNPDGTKTFIMYGNHSPRESGSRVFLEPR

Foldseek 3Di:
DPDPPLAAPPPRHDAAFDWDFDQDPVRDTHPIDTQDRDSHHWDDWDQDPVQKIKTWDFDPPDPPIDTFIWIAHPNNPPIDTPDDPDDDPPDVPDDPDDDD

pLDDT: mean 72.95, std 18.7, range [35.84, 95.75]

Secondary structure (DSSP, 8-state):
---TT---TTTS------EEEEE-TTS-EEEEEE----SS-EEEEEE-TTS-EEEEEEE-SSSSPEEEEEEE-TTS-S-EEEE-SS--S--TT-------